Protein AF-A0A7C3Q9Y3-F1 (afdb_monomer)

Solvent-accessible surface area (backbone atoms only — not comparable to full-atom values): 8627 Å² total; per-residue (Å²): 135,86,85,74,84,54,74,66,58,54,52,52,52,51,53,50,50,52,57,51,47,69,57,48,49,61,53,50,52,57,49,49,55,56,48,49,28,48,53,48,35,51,51,53,52,49,46,54,52,32,52,48,50,44,37,72,74,54,34,68,85,53,37,70,71,44,38,51,80,79,54,42,89,65,57,70,38,78,59,96,46,55,56,35,34,63,40,59,102,76,29,15,43,64,76,72,29,44,42,36,28,45,84,61,38,53,45,36,33,38,35,32,46,76,61,87,93,45,36,35,40,34,35,36,60,51,59,60,102,43,78,73,50,50,58,27,47,52,46,24,39,76,68,66,61,38,42,100,85,43,49,32,79,41,83,97

Radius of gyration: 22.51 Å; Cα contacts (8 Å, |Δi|>4): 228; chains: 1; bounding box: 50×42×69 Å

Mean predicted aligned error: 7.62 Å

Secondary structure (DSSP, 8-state):
---PPPHHHHHHHHHHHHHHHHHHHHHHHHHHHHHHHHHHHHHHHHHHHHHHHHHHHHHHHHHTT--HHHH--S-EESS--SSEEE--TT--TTTT-EEEEETTEEEEEEEEEEETTEEEEEEEE---S-HHHHHHHHHHHHTTSS-TTSEEEEE-

pLDDT: mean 84.28, std 8.91, range [56.34, 96.12]

Sequence (156 aa):
MRKAFTMIEIIFVITIIGLLAGVALPKLMANRDNTMASICANEVGQIIHEIANAYTQNGYNDFKNLTIRDISNVKTQVSTIDHGIFETRTTKVNITGVTYYCNGEAIVKLVGQRSGEDYNLTIEDKMPLNPDAFQTKQKLIDQNILVNNGFKNYKL

Nearest PDB structures (foldseek):
  1sek-assembly1_A-2  TM=3.557E-01  e=2.199E+00  Manduca sexta
  4dy0-assembly2_B  TM=3.582E-01  e=4.562E+00  Homo sapiens
  4dte-assembly1_A  TM=2.236E-01  e=1.947E+00  Danio rerio
  4g8o-assembly1_A  TM=2.015E-01  e=4.849E+00  Homo sapiens

Structure (mmCIF, N/CA/C/O backbone):
data_AF-A0A7C3Q9Y3-F1
#
_entry.id   AF-A0A7C3Q9Y3-F1
#
loop_
_atom_site.group_PDB
_atom_site.id
_atom_site.type_symbol
_atom_site.label_atom_id
_atom_site.label_alt_id
_atom_site.label_comp_id
_atom_site.label_asym_id
_atom_site.label_entity_id
_atom_site.label_seq_id
_atom_site.pdbx_PDB_ins_code
_atom_site.Cartn_x
_atom_site.Cartn_y
_atom_site.Cartn_z
_atom_site.occupancy
_atom_site.B_iso_or_equiv
_atom_site.auth_seq_id
_atom_site.auth_comp_id
_atom_site.auth_asym_id
_atom_site.auth_atom_id
_atom_site.pdbx_PDB_model_num
ATOM 1 N N . MET A 1 1 ? 34.345 25.497 -42.187 1.00 63.06 1 MET A N 1
ATOM 2 C CA . MET A 1 1 ? 33.878 24.255 -42.846 1.00 63.06 1 MET A CA 1
ATOM 3 C C . MET A 1 1 ? 32.980 23.515 -41.865 1.00 63.06 1 MET A C 1
ATOM 5 O O . MET A 1 1 ? 33.430 23.263 -40.755 1.00 63.06 1 MET A O 1
ATOM 9 N N . ARG A 1 2 ? 31.715 23.237 -42.204 1.00 62.16 2 ARG A N 1
ATOM 10 C CA . ARG A 1 2 ? 30.828 22.440 -41.337 1.00 62.16 2 ARG A CA 1
ATOM 11 C C . ARG A 1 2 ? 31.091 20.960 -41.630 1.00 62.16 2 ARG A C 1
ATOM 13 O O . ARG A 1 2 ? 30.889 20.540 -42.764 1.00 62.16 2 ARG A O 1
ATOM 20 N N . LYS A 1 3 ? 31.592 20.200 -40.651 1.00 80.94 3 LYS A N 1
ATOM 21 C CA . LYS A 1 3 ? 31.724 18.741 -40.768 1.00 80.94 3 LYS A CA 1
ATOM 22 C C . LYS A 1 3 ? 30.340 18.126 -40.568 1.00 80.94 3 LYS A C 1
ATOM 24 O O . LYS A 1 3 ? 29.769 18.261 -39.491 1.00 80.94 3 LYS A O 1
ATOM 29 N N . ALA A 1 4 ? 29.794 17.518 -41.616 1.00 78.38 4 ALA A N 1
ATOM 30 C CA . ALA A 1 4 ? 28.648 16.629 -41.486 1.00 78.38 4 ALA A CA 1
ATOM 31 C C . ALA A 1 4 ? 29.139 15.270 -40.969 1.00 78.38 4 ALA A C 1
ATOM 33 O O . ALA A 1 4 ? 30.226 14.831 -41.352 1.00 78.38 4 ALA A O 1
ATOM 34 N N . PHE A 1 5 ? 28.352 14.631 -40.103 1.00 80.44 5 PHE A N 1
ATOM 35 C CA . PHE A 1 5 ? 28.585 13.243 -39.710 1.00 80.44 5 PHE 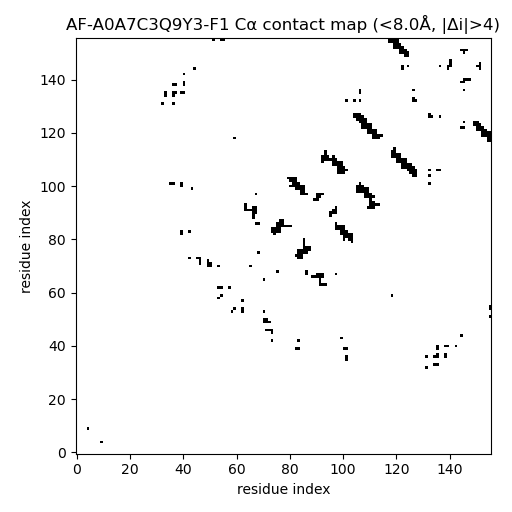A CA 1
ATOM 36 C C . PHE A 1 5 ? 28.513 12.336 -40.941 1.00 80.44 5 PHE A C 1
ATOM 38 O O . PHE A 1 5 ? 27.711 12.556 -41.852 1.00 80.44 5 PHE A O 1
ATOM 45 N N . THR A 1 6 ? 29.371 11.326 -40.975 1.00 91.94 6 THR A N 1
ATOM 46 C CA . THR A 1 6 ? 29.398 10.333 -42.047 1.00 91.94 6 THR A CA 1
ATOM 47 C C . THR A 1 6 ? 28.180 9.416 -41.949 1.00 91.94 6 THR A C 1
ATOM 49 O O . THR A 1 6 ? 27.669 9.139 -40.863 1.00 91.94 6 THR A O 1
ATOM 52 N N . MET A 1 7 ? 27.712 8.891 -43.084 1.00 89.69 7 MET A N 1
ATOM 53 C CA . MET A 1 7 ? 26.597 7.934 -43.083 1.00 89.69 7 MET A CA 1
ATOM 54 C C . MET A 1 7 ? 26.884 6.694 -42.223 1.00 89.69 7 MET A C 1
ATOM 56 O O . MET A 1 7 ? 25.973 6.167 -41.588 1.00 89.69 7 MET A O 1
ATOM 60 N N . ILE A 1 8 ? 28.146 6.255 -42.159 1.00 92.75 8 ILE A N 1
ATOM 61 C CA . ILE A 1 8 ? 28.541 5.093 -41.357 1.00 92.75 8 ILE A CA 1
ATOM 62 C C . ILE A 1 8 ? 28.436 5.362 -39.850 1.00 92.75 8 ILE A C 1
ATOM 64 O O . ILE A 1 8 ? 27.971 4.492 -39.117 1.00 92.75 8 ILE A O 1
ATOM 68 N N . GLU A 1 9 ? 28.772 6.570 -39.389 1.00 91.94 9 GLU A N 1
ATOM 69 C CA . GLU A 1 9 ? 28.612 6.956 -37.980 1.00 91.94 9 GLU A CA 1
ATOM 70 C C . GLU A 1 9 ? 27.137 6.933 -37.564 1.00 91.94 9 GLU A C 1
ATOM 72 O O . GLU A 1 9 ? 26.806 6.456 -36.481 1.00 91.94 9 GLU A O 1
ATOM 77 N N . ILE A 1 10 ? 26.235 7.369 -38.447 1.00 92.62 10 ILE A N 1
ATOM 78 C CA . ILE A 1 10 ? 24.797 7.375 -38.159 1.00 92.62 10 ILE A CA 1
ATOM 79 C C . ILE A 1 10 ? 24.233 5.950 -38.067 1.00 92.62 10 ILE A C 1
ATOM 81 O O . ILE A 1 10 ? 23.498 5.641 -37.129 1.00 92.62 10 ILE A O 1
ATOM 85 N N . ILE A 1 11 ? 24.608 5.055 -38.986 1.00 93.62 11 ILE A N 1
ATOM 86 C CA . ILE A 1 11 ? 24.157 3.653 -38.953 1.00 93.62 11 ILE A CA 1
ATOM 87 C C . ILE A 1 11 ? 24.689 2.943 -37.700 1.00 93.62 11 ILE A C 1
ATOM 89 O O . ILE A 1 11 ? 23.945 2.228 -37.025 1.00 93.62 11 ILE A O 1
ATOM 93 N N . PHE A 1 12 ? 25.955 3.168 -37.345 1.00 94.56 12 PHE A N 1
ATOM 94 C CA . PHE A 1 12 ? 26.554 2.558 -36.161 1.00 94.56 12 PHE A CA 1
ATOM 95 C C . PHE A 1 12 ? 25.840 2.984 -34.870 1.00 94.56 12 PHE A C 1
ATOM 97 O O . PHE A 1 12 ? 25.490 2.141 -34.047 1.00 94.56 12 PHE A O 1
ATOM 104 N N . VAL A 1 13 ? 25.518 4.271 -34.726 1.00 94.94 13 VAL A N 1
ATOM 105 C CA . VAL A 1 13 ? 24.779 4.773 -33.558 1.00 94.94 13 VAL A CA 1
ATOM 106 C C . VAL A 1 13 ? 23.379 4.161 -33.469 1.00 94.94 13 VAL A C 1
ATOM 108 O O . VAL A 1 13 ? 22.981 3.702 -32.398 1.00 94.94 13 VAL A O 1
ATOM 111 N N . ILE A 1 14 ? 22.638 4.095 -34.580 1.00 95.12 14 ILE A N 1
ATOM 112 C CA . ILE A 1 14 ? 21.274 3.542 -34.583 1.00 95.12 14 ILE A CA 1
ATOM 113 C C . ILE A 1 14 ? 21.286 2.045 -34.254 1.00 95.12 14 ILE A C 1
ATOM 115 O O . ILE A 1 14 ? 20.460 1.590 -33.465 1.00 95.12 14 ILE A O 1
ATOM 119 N N . THR A 1 15 ? 22.227 1.277 -34.810 1.00 95.56 15 THR A N 1
ATOM 120 C CA . THR A 1 15 ? 22.334 -0.167 -34.529 1.00 95.56 15 THR A CA 1
ATOM 121 C C . THR A 1 15 ? 22.676 -0.452 -33.067 1.00 95.56 15 THR A C 1
ATOM 123 O O . THR A 1 15 ? 22.057 -1.326 -32.460 1.00 95.56 15 THR A O 1
ATOM 126 N N . ILE A 1 16 ? 23.585 0.323 -32.466 1.00 95.94 16 ILE A N 1
ATOM 127 C CA . ILE A 1 16 ? 23.906 0.204 -31.038 1.00 95.94 16 ILE A CA 1
ATOM 128 C C . ILE A 1 16 ? 22.696 0.560 -30.176 1.00 95.94 16 ILE A C 1
ATOM 130 O O . ILE A 1 16 ? 22.347 -0.209 -29.280 1.00 95.94 16 ILE A O 1
ATOM 134 N N . ILE A 1 17 ? 22.030 1.690 -30.444 1.00 96.06 17 ILE A N 1
ATOM 135 C CA . ILE A 1 17 ? 20.831 2.088 -29.691 1.00 96.06 17 ILE A CA 1
ATOM 136 C C . ILE A 1 17 ? 19.735 1.028 -29.841 1.00 96.06 17 ILE A C 1
ATOM 138 O O . ILE A 1 17 ? 19.105 0.682 -28.849 1.00 96.06 17 ILE A O 1
ATOM 142 N N . GLY A 1 18 ? 19.541 0.465 -31.037 1.00 96.12 18 GLY A N 1
ATOM 143 C CA . GLY A 1 18 ? 18.555 -0.586 -31.286 1.00 96.12 18 GLY A CA 1
ATOM 144 C C . GLY A 1 18 ? 18.815 -1.852 -30.468 1.00 96.12 18 GLY A C 1
ATOM 145 O O . GLY A 1 18 ? 17.905 -2.364 -29.815 1.00 96.12 18 GLY A O 1
ATOM 146 N N . LEU A 1 19 ? 20.065 -2.326 -30.440 1.00 95.62 19 LEU A N 1
ATOM 147 C CA . LEU A 1 19 ? 20.443 -3.517 -29.675 1.00 95.62 19 LEU A CA 1
ATOM 148 C C . LEU A 1 19 ? 20.337 -3.280 -28.163 1.00 95.62 19 LEU A C 1
ATOM 150 O O . LEU A 1 19 ? 19.787 -4.115 -27.443 1.00 95.62 19 LEU A O 1
ATOM 154 N N . LEU A 1 20 ? 20.814 -2.127 -27.680 1.00 96.06 20 LEU A N 1
ATOM 155 C CA . LEU A 1 20 ? 20.720 -1.768 -26.265 1.00 96.06 20 LEU A CA 1
ATOM 156 C C . LEU A 1 20 ? 19.266 -1.578 -25.828 1.00 96.06 20 LEU A C 1
ATOM 158 O O . LEU A 1 20 ? 18.887 -2.084 -24.775 1.00 96.06 20 LEU A O 1
ATOM 162 N N . ALA A 1 21 ? 18.438 -0.906 -26.631 1.00 94.38 21 ALA A N 1
ATOM 163 C CA . ALA A 1 21 ? 17.025 -0.693 -26.330 1.00 94.38 21 ALA A CA 1
ATOM 164 C C . ALA A 1 21 ? 16.255 -2.017 -26.238 1.00 94.38 21 ALA A C 1
ATOM 166 O O . ALA A 1 21 ? 15.440 -2.173 -25.329 1.00 94.38 21 ALA A O 1
ATOM 167 N N . GLY A 1 22 ? 16.560 -2.989 -27.108 1.00 94.75 22 GLY A N 1
ATOM 168 C CA . GLY A 1 22 ? 15.922 -4.308 -27.091 1.00 94.75 22 GLY A CA 1
ATOM 169 C C . GLY A 1 22 ? 16.099 -5.066 -25.771 1.00 94.75 22 GLY A C 1
ATOM 170 O O . GLY A 1 22 ? 15.180 -5.752 -25.332 1.00 94.75 22 GLY A O 1
ATOM 171 N N . VAL A 1 23 ? 17.243 -4.906 -25.098 1.00 93.19 23 VAL A N 1
ATOM 172 C CA . VAL A 1 23 ? 17.514 -5.553 -23.799 1.00 93.19 23 VAL A CA 1
ATOM 173 C C . VAL A 1 23 ? 17.149 -4.649 -22.619 1.00 93.19 23 VAL A C 1
ATOM 175 O O . VAL A 1 23 ? 16.650 -5.119 -21.595 1.00 93.19 23 VAL A O 1
ATOM 178 N N . ALA A 1 24 ? 17.396 -3.345 -22.739 1.00 93.38 24 ALA A N 1
ATOM 179 C CA . ALA A 1 24 ? 17.209 -2.398 -21.649 1.00 93.38 24 ALA A CA 1
ATOM 180 C C . ALA A 1 24 ? 15.731 -2.099 -21.373 1.00 93.38 24 ALA A C 1
ATOM 182 O O . ALA A 1 24 ? 15.355 -1.992 -20.207 1.00 93.38 24 ALA A O 1
ATOM 183 N N . LEU A 1 25 ? 14.885 -1.990 -22.406 1.00 91.31 25 LEU A N 1
ATOM 184 C CA . LEU A 1 25 ? 13.476 -1.621 -22.231 1.00 91.31 25 LEU A CA 1
ATOM 185 C C . LEU A 1 25 ? 12.680 -2.665 -21.430 1.00 91.31 25 LEU A C 1
ATOM 187 O O . LEU A 1 25 ? 12.078 -2.270 -20.428 1.00 91.31 25 LEU A O 1
ATOM 191 N N . PRO A 1 26 ? 12.707 -3.974 -21.762 1.00 90.75 26 PRO A N 1
ATOM 192 C CA . PRO A 1 26 ? 11.949 -4.967 -20.999 1.00 90.75 26 PRO A CA 1
ATOM 193 C C . PRO A 1 26 ? 12.423 -5.060 -19.546 1.00 90.75 26 PRO A C 1
ATOM 195 O O . PRO A 1 26 ? 11.617 -5.147 -18.621 1.00 90.75 26 PRO A O 1
ATOM 198 N N . LYS A 1 27 ? 13.743 -4.976 -19.328 1.00 90.06 27 LYS A N 1
ATOM 199 C CA . LYS A 1 27 ? 14.333 -5.014 -17.986 1.00 90.06 27 LYS A CA 1
ATOM 200 C C . LYS A 1 27 ? 13.938 -3.793 -17.155 1.00 90.06 27 LYS A C 1
ATOM 202 O O . LYS A 1 27 ? 13.696 -3.928 -15.958 1.00 90.06 27 LYS A O 1
ATOM 207 N N . LEU A 1 28 ? 13.864 -2.614 -17.775 1.00 88.94 28 LEU A N 1
ATOM 208 C CA . LEU A 1 28 ? 13.435 -1.395 -17.099 1.00 88.94 28 LEU A CA 1
ATOM 209 C C . LEU A 1 28 ? 11.958 -1.472 -16.702 1.00 88.94 28 LEU A C 1
ATOM 211 O O . LEU A 1 28 ? 11.637 -1.089 -15.583 1.00 88.94 28 LEU A O 1
ATOM 215 N N . MET A 1 29 ? 11.088 -2.001 -17.569 1.00 87.50 29 MET A N 1
ATOM 216 C CA . MET A 1 29 ? 9.669 -2.207 -17.250 1.00 87.50 29 MET A CA 1
ATOM 217 C C . MET A 1 29 ? 9.506 -3.143 -16.047 1.00 87.50 29 MET A C 1
ATOM 219 O O . MET A 1 29 ? 9.008 -2.713 -15.012 1.00 87.50 29 MET A O 1
ATOM 223 N N . ALA A 1 30 ? 10.083 -4.348 -16.111 1.00 86.06 30 ALA A N 1
ATOM 224 C CA . ALA A 1 30 ? 9.998 -5.313 -15.015 1.00 86.06 30 ALA A CA 1
ATOM 225 C C . ALA A 1 30 ? 10.572 -4.773 -13.691 1.00 86.06 30 ALA A C 1
ATOM 227 O O . ALA A 1 30 ? 10.068 -5.081 -12.612 1.00 86.06 30 ALA A O 1
ATOM 228 N N . ASN A 1 31 ? 11.634 -3.960 -13.740 1.00 87.00 31 ASN A N 1
ATOM 229 C CA . ASN A 1 31 ? 12.198 -3.361 -12.533 1.00 87.00 31 ASN A CA 1
ATOM 230 C C . ASN A 1 31 ? 11.293 -2.272 -11.936 1.00 87.00 31 ASN A C 1
ATOM 232 O O . ASN A 1 31 ? 11.234 -2.136 -10.713 1.00 87.00 31 ASN A O 1
ATOM 236 N N . ARG A 1 32 ? 10.586 -1.499 -12.771 1.00 86.56 32 ARG A N 1
ATOM 237 C CA . ARG A 1 32 ? 9.627 -0.493 -12.293 1.00 86.56 32 ARG A CA 1
ATOM 238 C C . ARG A 1 32 ? 8.462 -1.157 -11.569 1.00 86.56 32 ARG A C 1
ATOM 240 O O . ARG A 1 32 ? 8.180 -0.750 -10.446 1.00 86.56 32 ARG A O 1
ATOM 247 N N . ASP A 1 33 ? 7.892 -2.215 -12.136 1.00 85.88 33 ASP A N 1
ATOM 248 C CA . ASP A 1 33 ? 6.755 -2.927 -11.534 1.00 85.88 33 ASP A CA 1
ATOM 249 C C . ASP A 1 33 ? 7.147 -3.574 -10.197 1.00 85.88 33 ASP A C 1
ATOM 251 O O . ASP A 1 33 ? 6.481 -3.393 -9.176 1.00 85.88 33 ASP A O 1
ATOM 255 N N . ASN A 1 34 ? 8.319 -4.214 -10.149 1.00 83.88 34 ASN A N 1
ATOM 256 C CA . ASN A 1 34 ? 8.870 -4.761 -8.909 1.00 83.88 34 ASN A CA 1
ATOM 257 C C . ASN A 1 34 ? 9.130 -3.683 -7.847 1.00 83.88 34 ASN A C 1
ATOM 259 O O . ASN A 1 34 ? 8.900 -3.910 -6.655 1.00 83.88 34 ASN A O 1
ATOM 263 N N . THR A 1 35 ? 9.645 -2.519 -8.248 1.00 87.19 35 THR A N 1
ATOM 264 C CA . THR A 1 35 ? 9.892 -1.403 -7.322 1.00 87.19 35 THR A CA 1
ATOM 265 C C . THR A 1 35 ? 8.572 -0.894 -6.757 1.00 87.19 35 THR A C 1
ATOM 267 O O . THR A 1 35 ? 8.454 -0.733 -5.543 1.00 87.19 35 THR A O 1
ATOM 270 N N . MET A 1 36 ? 7.568 -0.738 -7.619 1.00 87.62 36 MET A N 1
ATOM 271 C CA . MET A 1 36 ? 6.230 -0.300 -7.246 1.00 87.62 36 MET A CA 1
ATOM 272 C C . MET A 1 36 ? 5.584 -1.244 -6.230 1.00 87.62 36 MET A C 1
ATOM 274 O O . MET A 1 36 ? 5.187 -0.811 -5.151 1.00 87.62 36 MET A O 1
ATOM 278 N N . ALA A 1 37 ? 5.605 -2.551 -6.502 1.00 86.31 37 ALA A N 1
ATOM 279 C CA . ALA A 1 37 ? 5.135 -3.566 -5.563 1.00 86.31 37 ALA A CA 1
ATOM 280 C C . ALA A 1 37 ? 5.850 -3.481 -4.199 1.00 86.31 37 ALA A C 1
ATOM 282 O O . ALA A 1 37 ? 5.247 -3.726 -3.156 1.00 86.31 37 ALA A O 1
ATOM 283 N N . SER A 1 38 ? 7.139 -3.111 -4.183 1.00 88.69 38 SER A N 1
ATOM 284 C CA . SER A 1 38 ? 7.901 -2.922 -2.939 1.00 88.69 38 SER A CA 1
ATOM 285 C C . SER A 1 38 ? 7.459 -1.703 -2.151 1.00 88.69 38 SER A C 1
ATOM 287 O O . SER A 1 38 ? 7.367 -1.777 -0.929 1.00 88.69 38 SER A O 1
ATOM 289 N N . ILE A 1 39 ? 7.239 -0.586 -2.843 1.00 89.94 39 ILE A N 1
ATOM 290 C CA . ILE A 1 39 ? 6.774 0.660 -2.233 1.00 89.94 39 ILE A CA 1
ATOM 291 C C . ILE A 1 39 ? 5.413 0.406 -1.594 1.00 89.94 39 ILE A C 1
ATOM 293 O O . ILE A 1 39 ? 5.254 0.640 -0.401 1.00 89.94 39 ILE A O 1
ATOM 297 N N . CYS A 1 40 ? 4.487 -0.186 -2.349 1.00 90.00 40 CYS A N 1
ATOM 298 C CA . CYS A 1 40 ? 3.152 -0.497 -1.861 1.00 90.00 40 CYS A CA 1
ATOM 299 C C . CYS A 1 40 ? 3.167 -1.431 -0.644 1.00 90.00 40 CYS A C 1
ATOM 301 O O . CYS A 1 40 ? 2.484 -1.169 0.342 1.00 90.00 40 CYS A O 1
ATOM 303 N N . ALA A 1 41 ? 3.979 -2.493 -0.668 1.00 88.75 41 ALA A N 1
ATOM 304 C CA . ALA A 1 41 ? 4.098 -3.399 0.473 1.00 88.75 41 ALA A CA 1
ATOM 305 C C . ALA A 1 41 ? 4.648 -2.692 1.730 1.00 88.75 41 ALA A C 1
ATOM 307 O O . ALA A 1 41 ? 4.090 -2.838 2.819 1.00 88.75 41 ALA A O 1
ATOM 308 N N . ASN A 1 42 ? 5.677 -1.853 1.563 1.00 91.44 42 ASN A N 1
ATOM 309 C CA . ASN A 1 42 ? 6.244 -1.062 2.657 1.00 91.44 42 ASN A CA 1
ATOM 310 C C . ASN A 1 42 ? 5.237 -0.059 3.237 1.00 91.44 42 ASN A C 1
ATOM 312 O O . ASN A 1 42 ? 5.137 0.055 4.457 1.00 91.44 42 ASN A O 1
ATOM 316 N N . GLU 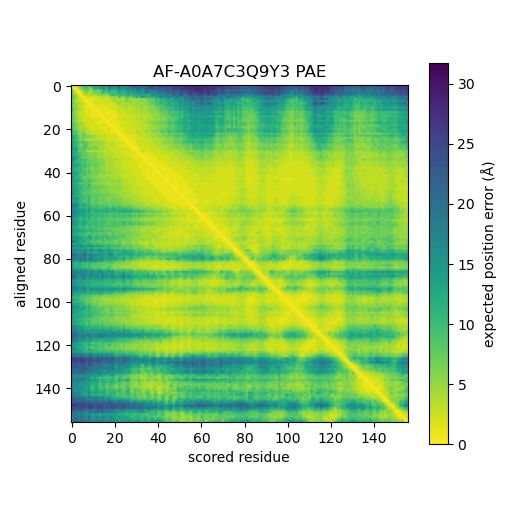A 1 43 ? 4.478 0.642 2.392 1.00 92.38 43 GLU A N 1
ATOM 317 C CA . GLU A 1 43 ? 3.451 1.589 2.840 1.00 92.38 43 GLU A CA 1
ATOM 318 C C . GLU A 1 43 ? 2.328 0.887 3.612 1.00 92.38 43 GLU A C 1
ATOM 320 O O . GLU A 1 43 ? 1.906 1.376 4.658 1.00 92.38 43 GLU A O 1
ATOM 325 N N . VAL A 1 44 ? 1.883 -0.293 3.167 1.00 90.50 44 VAL A N 1
ATOM 326 C CA . VAL A 1 44 ? 0.909 -1.100 3.922 1.00 90.50 44 VAL A CA 1
ATOM 327 C C . VAL A 1 44 ? 1.462 -1.477 5.299 1.00 90.50 44 VAL A C 1
ATOM 329 O O . VAL A 1 44 ? 0.759 -1.335 6.300 1.00 90.50 44 VAL A O 1
ATOM 332 N N . GLY A 1 45 ? 2.721 -1.919 5.372 1.00 90.06 45 GLY A N 1
ATOM 333 C CA . GLY A 1 45 ? 3.387 -2.201 6.645 1.00 90.06 45 GLY A CA 1
ATOM 334 C C . GLY A 1 45 ? 3.440 -0.972 7.555 1.00 90.06 45 GLY A C 1
ATOM 335 O O . GLY A 1 45 ? 3.096 -1.054 8.735 1.00 90.06 45 GLY A O 1
ATOM 336 N N . GLN A 1 46 ? 3.793 0.187 6.996 1.00 93.25 46 GLN A N 1
ATOM 337 C CA . GLN A 1 46 ? 3.812 1.458 7.713 1.00 93.25 46 GLN A CA 1
ATOM 338 C C . GLN A 1 46 ? 2.429 1.816 8.277 1.00 93.25 46 GLN A C 1
ATOM 340 O O . GLN A 1 46 ? 2.331 2.135 9.460 1.00 93.25 46 GLN A O 1
ATOM 345 N N . ILE A 1 47 ? 1.360 1.680 7.488 1.00 92.25 47 ILE A N 1
ATOM 346 C CA . ILE A 1 47 ? -0.014 1.956 7.935 1.00 92.25 47 ILE A CA 1
ATOM 347 C C . ILE A 1 47 ? -0.403 1.055 9.112 1.00 92.25 47 ILE A C 1
ATOM 349 O O . ILE A 1 47 ? -1.021 1.522 10.067 1.00 92.25 47 ILE A O 1
ATOM 353 N N . ILE A 1 48 ? -0.034 -0.230 9.085 1.00 90.56 48 ILE A N 1
ATOM 354 C CA . ILE A 1 48 ? -0.307 -1.155 10.198 1.00 90.56 48 ILE A CA 1
ATOM 355 C C . ILE A 1 48 ? 0.375 -0.665 11.480 1.00 90.56 48 ILE A C 1
ATOM 357 O O . ILE A 1 48 ? -0.260 -0.623 12.536 1.00 90.56 48 ILE A O 1
ATOM 361 N N . HIS A 1 49 ? 1.644 -0.258 11.392 1.00 91.81 49 HIS A N 1
ATOM 362 C CA . HIS A 1 49 ? 2.379 0.292 12.531 1.00 91.81 49 HIS A CA 1
ATOM 363 C C . HIS A 1 49 ? 1.776 1.606 13.035 1.00 91.81 49 HIS A C 1
ATOM 365 O O . HIS A 1 49 ? 1.647 1.797 14.242 1.00 91.81 49 HIS A O 1
ATOM 371 N N . GLU A 1 50 ? 1.364 2.495 12.136 1.00 92.62 50 GLU A N 1
ATOM 372 C CA . GLU A 1 50 ? 0.731 3.770 12.481 1.00 92.62 50 GLU A CA 1
ATOM 373 C C . GLU A 1 50 ? -0.624 3.566 13.169 1.00 92.62 50 GLU A C 1
ATOM 375 O O . GLU A 1 50 ? -0.894 4.191 14.194 1.00 92.62 50 GLU A O 1
ATOM 380 N N . ILE A 1 51 ? -1.438 2.620 12.690 1.00 91.69 51 ILE A N 1
ATOM 381 C CA . ILE A 1 51 ? -2.700 2.228 13.332 1.00 91.69 51 ILE A CA 1
ATOM 382 C C . ILE A 1 51 ? -2.448 1.660 14.735 1.00 91.69 51 ILE A C 1
ATOM 384 O O . ILE A 1 51 ? -3.129 2.050 15.685 1.00 91.69 51 ILE A O 1
ATOM 388 N N . ALA A 1 52 ? -1.470 0.762 14.880 1.00 91.19 52 ALA A N 1
ATOM 389 C CA . ALA A 1 52 ? -1.111 0.169 16.167 1.00 91.19 52 ALA A CA 1
ATOM 390 C C . ALA A 1 52 ? -0.625 1.226 17.174 1.00 91.19 52 ALA A C 1
ATOM 392 O O . ALA A 1 52 ? -1.049 1.243 18.333 1.00 91.19 52 ALA A O 1
ATOM 393 N N . ASN A 1 53 ? 0.221 2.150 16.718 1.00 92.31 53 ASN A N 1
ATOM 394 C CA . ASN A 1 53 ? 0.725 3.257 17.525 1.00 92.31 53 ASN A CA 1
ATOM 395 C C . ASN A 1 53 ? -0.403 4.216 17.924 1.00 92.31 53 ASN A C 1
ATOM 397 O O . ASN A 1 53 ? -0.505 4.605 19.084 1.00 92.31 53 ASN A O 1
ATOM 401 N N . ALA A 1 54 ? -1.297 4.562 16.997 1.00 92.06 54 ALA A N 1
ATOM 402 C CA . ALA A 1 54 ? -2.442 5.416 17.296 1.00 92.06 54 ALA A CA 1
ATOM 403 C C . ALA A 1 54 ? -3.404 4.764 18.303 1.00 92.06 54 ALA A C 1
ATOM 405 O O . ALA A 1 54 ? -3.971 5.465 19.144 1.00 92.06 54 ALA A O 1
ATOM 406 N N . TYR A 1 55 ? -3.581 3.439 18.242 1.00 90.25 55 TYR A N 1
ATOM 407 C CA . TYR A 1 55 ? -4.399 2.691 19.198 1.00 90.25 55 TYR A CA 1
ATOM 408 C C . TYR A 1 55 ? -3.778 2.680 20.599 1.00 90.25 55 TYR A C 1
ATOM 410 O O . TYR A 1 55 ? -4.464 2.967 21.578 1.00 90.25 55 TYR A O 1
ATOM 418 N N . THR A 1 56 ? -2.476 2.409 20.695 1.00 91.00 56 THR A N 1
ATOM 419 C CA . THR A 1 56 ? -1.751 2.369 21.976 1.00 91.00 56 THR A CA 1
ATOM 420 C C . THR A 1 56 ? -1.609 3.745 22.628 1.00 91.00 56 THR A C 1
ATOM 422 O O . THR A 1 56 ? -1.671 3.837 23.850 1.00 91.00 56 THR A O 1
ATOM 425 N N . GLN A 1 57 ? -1.473 4.820 21.844 1.00 91.56 57 GLN A N 1
ATOM 426 C CA . GLN A 1 57 ? -1.353 6.187 22.370 1.00 91.56 57 GLN A CA 1
ATOM 427 C C . GLN A 1 57 ? -2.679 6.766 22.874 1.00 91.56 57 GLN A C 1
ATOM 429 O O . GLN A 1 57 ? -2.700 7.430 23.906 1.00 91.56 57 GLN A O 1
ATOM 434 N N . ASN A 1 58 ? -3.780 6.529 22.155 1.00 89.44 58 ASN A N 1
ATOM 435 C CA . ASN A 1 58 ? -5.065 7.180 22.441 1.00 89.44 58 ASN A CA 1
ATOM 436 C C . ASN A 1 58 ? -6.062 6.265 23.175 1.00 89.44 58 ASN A C 1
ATOM 438 O O . ASN A 1 58 ? -7.065 6.728 23.714 1.00 89.44 58 ASN A O 1
ATOM 442 N N . GLY A 1 59 ? -5.827 4.951 23.182 1.00 87.94 59 GLY A N 1
ATOM 443 C CA . GLY A 1 59 ? -6.802 3.966 23.639 1.00 87.94 59 GLY A CA 1
ATOM 444 C C . GLY A 1 59 ? -8.051 3.902 22.747 1.00 87.94 59 GLY A C 1
ATOM 445 O O . GLY A 1 59 ? -8.297 4.740 21.878 1.00 87.94 59 GLY A O 1
ATOM 446 N N . TYR A 1 60 ? -8.892 2.885 22.957 1.00 87.81 60 TYR A N 1
ATOM 447 C CA . TYR A 1 60 ? -10.009 2.602 22.045 1.00 87.81 60 TYR A CA 1
ATOM 448 C C . TYR A 1 60 ? -11.026 3.747 21.895 1.00 87.81 60 TYR A C 1
ATOM 450 O O . TYR A 1 60 ? -11.571 3.957 20.809 1.00 87.81 60 TYR A O 1
ATOM 458 N N . ASN A 1 61 ? -11.348 4.446 22.988 1.00 88.62 61 ASN A N 1
ATOM 459 C CA . ASN A 1 61 ? -12.455 5.407 23.003 1.00 88.62 61 ASN A CA 1
ATOM 460 C C . ASN A 1 61 ? -12.197 6.628 22.122 1.00 88.62 61 ASN A C 1
ATOM 462 O O . ASN A 1 61 ? -13.140 7.113 21.492 1.00 88.62 61 ASN A O 1
ATOM 466 N N . ASP A 1 62 ? -10.941 7.051 22.035 1.00 89.56 62 ASP A N 1
ATOM 467 C CA . ASP A 1 62 ? -10.521 8.145 21.171 1.00 89.56 62 ASP A CA 1
ATOM 468 C C . ASP A 1 62 ? -10.156 7.608 19.787 1.00 89.56 62 ASP A C 1
ATOM 470 O O . ASP A 1 62 ? -10.640 8.122 18.775 1.00 89.56 62 ASP A O 1
ATOM 474 N N . PHE A 1 63 ? -9.441 6.477 19.729 1.00 89.50 63 PHE A N 1
ATOM 475 C CA . PHE A 1 63 ? -9.051 5.830 18.478 1.00 89.50 63 PHE A CA 1
ATOM 476 C C . PHE A 1 63 ? -10.240 5.537 17.548 1.00 89.50 63 PHE A C 1
ATOM 478 O O . PHE A 1 63 ? -10.164 5.796 16.349 1.00 89.50 63 PHE A O 1
ATOM 485 N N . LYS A 1 64 ? -11.381 5.060 18.074 1.00 87.88 64 LYS A N 1
ATOM 486 C CA . LYS A 1 64 ? -12.573 4.747 17.255 1.00 87.88 64 LYS A CA 1
ATOM 487 C C . LYS A 1 64 ? -13.124 5.957 16.486 1.00 87.88 64 LYS A C 1
ATOM 489 O O . LYS A 1 64 ? -13.935 5.787 15.572 1.00 87.88 64 LYS A O 1
ATOM 494 N N . ASN A 1 65 ? -12.759 7.171 16.897 1.00 88.25 65 ASN A N 1
ATOM 495 C CA . ASN A 1 65 ? -13.221 8.411 16.293 1.00 88.25 65 ASN A CA 1
ATOM 496 C C . ASN A 1 65 ? -12.220 9.026 15.315 1.00 88.25 65 ASN A C 1
ATOM 498 O O . ASN A 1 65 ? -12.656 9.828 14.489 1.00 88.25 65 ASN A O 1
ATOM 502 N N . LEU A 1 66 ? -10.952 8.615 15.360 1.00 89.56 66 LEU A N 1
ATOM 503 C CA . LEU A 1 66 ? -9.912 9.085 14.450 1.00 89.56 66 LEU A CA 1
ATOM 504 C C . LEU A 1 66 ? -10.154 8.578 13.028 1.00 89.56 66 LEU A C 1
ATOM 506 O O . LEU A 1 66 ? -10.577 7.436 12.812 1.00 89.56 66 LEU A O 1
ATOM 510 N N . THR A 1 67 ? -9.893 9.443 12.052 1.00 90.19 67 THR A N 1
ATOM 511 C CA . THR A 1 67 ? -9.895 9.060 10.639 1.00 90.19 67 THR A CA 1
ATOM 512 C C . THR A 1 67 ? -8.514 8.577 10.220 1.00 90.19 67 THR A C 1
ATOM 514 O O . THR A 1 67 ? -7.518 8.865 10.882 1.00 90.19 67 THR A O 1
ATOM 517 N N . ILE A 1 68 ? -8.436 7.841 9.109 1.00 90.25 68 ILE A N 1
ATOM 518 C CA . ILE A 1 68 ? -7.142 7.371 8.599 1.00 90.25 68 ILE A CA 1
ATOM 519 C C . ILE A 1 68 ? -6.190 8.537 8.276 1.00 90.25 68 ILE A C 1
ATOM 521 O O . ILE A 1 68 ? -4.996 8.429 8.525 1.00 90.25 68 ILE A O 1
ATOM 525 N N . ARG A 1 69 ? -6.717 9.692 7.856 1.00 88.81 69 ARG A N 1
ATOM 526 C CA . ARG A 1 69 ? -5.957 10.938 7.669 1.00 88.81 69 ARG A CA 1
ATOM 527 C C . ARG A 1 69 ? -5.297 11.481 8.936 1.00 88.81 69 ARG A C 1
ATOM 529 O O . ARG A 1 69 ? -4.293 12.176 8.843 1.00 88.81 69 ARG A O 1
ATOM 536 N N . ASP A 1 70 ? -5.888 11.219 10.099 1.00 89.00 70 ASP A N 1
ATOM 537 C CA . ASP A 1 70 ? -5.377 11.727 11.377 1.00 89.00 70 ASP A CA 1
ATOM 538 C C . ASP A 1 70 ? -4.261 10.833 11.941 1.00 89.00 70 ASP A C 1
ATOM 540 O O . ASP A 1 70 ? -3.545 11.248 12.848 1.00 89.00 70 ASP A O 1
ATOM 544 N N . ILE A 1 71 ? -4.120 9.607 11.419 1.00 89.94 71 ILE A N 1
ATOM 545 C CA . ILE A 1 71 ? -3.172 8.601 11.923 1.00 89.94 71 ILE A CA 1
ATOM 546 C C . ILE A 1 71 ? -2.081 8.234 10.909 1.00 89.94 71 ILE A C 1
ATOM 548 O O . ILE A 1 71 ? -0.995 7.844 11.326 1.00 89.94 71 ILE A O 1
ATOM 552 N N . SER A 1 72 ? -2.364 8.328 9.605 1.00 90.00 72 SER A N 1
ATOM 553 C CA . SER A 1 72 ? -1.494 7.825 8.539 1.00 90.00 72 SER A CA 1
ATOM 554 C C . SER A 1 72 ? -0.605 8.914 7.948 1.00 90.00 72 SER A C 1
ATOM 556 O O . SER A 1 72 ? -1.098 9.979 7.577 1.00 90.00 72 SER A O 1
ATOM 558 N N . ASN A 1 73 ? 0.679 8.609 7.745 1.00 89.06 73 ASN A N 1
ATOM 559 C CA . ASN A 1 73 ? 1.586 9.458 6.956 1.00 89.06 73 ASN A CA 1
ATOM 560 C C . ASN A 1 73 ? 1.654 9.049 5.477 1.00 89.06 73 ASN A C 1
ATOM 562 O O . ASN A 1 73 ? 2.241 9.759 4.659 1.00 89.06 73 ASN A O 1
ATOM 566 N N . VAL A 1 74 ? 1.063 7.908 5.119 1.00 90.00 74 VAL A N 1
ATOM 567 C CA . VAL A 1 74 ? 0.924 7.478 3.725 1.00 90.00 74 VAL A CA 1
ATOM 568 C C . VAL A 1 74 ? -0.090 8.359 2.996 1.00 90.00 74 VAL A C 1
ATOM 570 O O . VAL A 1 74 ? -1.056 8.836 3.589 1.00 90.00 74 VAL A O 1
ATOM 573 N N . LYS A 1 75 ? 0.124 8.569 1.691 1.00 86.88 75 LYS A N 1
ATOM 574 C CA . LYS A 1 75 ? -0.715 9.405 0.825 1.00 86.88 75 LYS A CA 1
ATOM 575 C C . LYS A 1 75 ? -2.195 9.026 0.935 1.00 86.88 75 LYS A C 1
ATOM 577 O O . LYS A 1 75 ? -2.582 7.916 0.569 1.00 86.88 75 LYS A O 1
ATOM 582 N N . THR A 1 76 ? -3.024 9.981 1.352 1.00 87.62 76 THR A N 1
ATOM 583 C CA . THR A 1 76 ? -4.482 9.833 1.416 1.00 87.62 76 THR A CA 1
ATOM 584 C C . THR A 1 76 ? -5.173 10.811 0.462 1.00 87.62 76 THR A C 1
ATOM 586 O O . THR A 1 76 ? -4.810 11.989 0.390 1.00 87.62 76 THR A O 1
ATO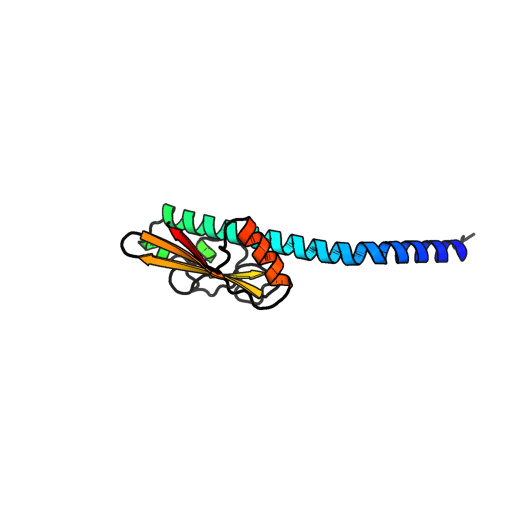M 589 N N . GLN A 1 77 ? -6.128 10.337 -0.348 1.00 83.81 77 GLN A N 1
ATOM 590 C CA . GLN A 1 77 ? -6.869 11.184 -1.298 1.00 83.81 77 GLN A CA 1
ATOM 591 C C . GLN A 1 77 ? -8.320 10.718 -1.488 1.00 83.81 77 GLN A C 1
ATOM 593 O O . GLN A 1 77 ? -8.645 9.549 -1.306 1.00 83.81 77 GLN A O 1
ATOM 598 N N . VAL A 1 78 ? -9.181 11.655 -1.905 1.00 79.69 78 VAL A N 1
ATOM 599 C CA . VAL A 1 78 ? -10.627 11.445 -2.147 1.00 79.69 78 VAL A CA 1
ATOM 600 C C . VAL A 1 78 ? -10.938 11.140 -3.628 1.00 79.69 78 VAL A C 1
ATOM 602 O O . VAL A 1 78 ? -12.091 10.963 -4.009 1.00 79.69 78 VAL A O 1
ATOM 605 N N . SER A 1 79 ? -9.923 11.091 -4.498 1.00 79.44 79 SER A N 1
ATOM 606 C CA . SER A 1 79 ? -10.054 10.855 -5.947 1.00 79.44 79 SER A CA 1
ATOM 607 C C . SER A 1 79 ? -9.113 9.743 -6.425 1.00 79.44 79 SER A C 1
ATOM 609 O O . SER A 1 79 ? -8.420 9.139 -5.612 1.00 79.44 79 SER A O 1
ATOM 611 N N . THR A 1 80 ? -9.085 9.462 -7.733 1.00 71.75 80 THR A N 1
ATOM 612 C CA . THR A 1 80 ? -8.223 8.433 -8.343 1.00 71.75 80 THR A CA 1
ATOM 613 C C . THR A 1 80 ? -6.777 8.550 -7.870 1.00 71.75 80 THR A C 1
ATOM 615 O O . THR A 1 80 ? -6.147 9.596 -8.046 1.00 71.75 80 THR A O 1
ATOM 6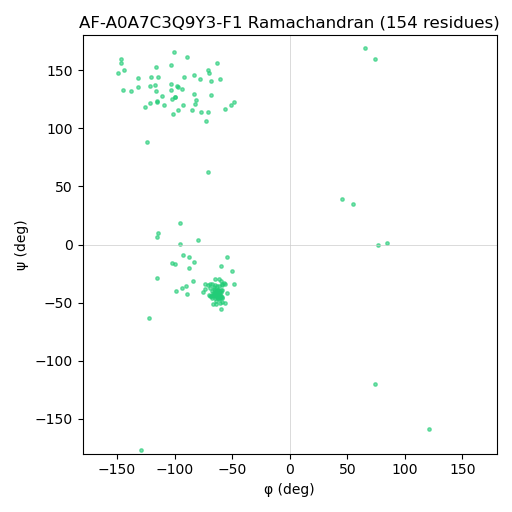18 N N . ILE A 1 81 ? -6.263 7.465 -7.297 1.00 77.38 81 ILE A N 1
ATOM 619 C CA . ILE A 1 81 ? -4.883 7.344 -6.844 1.00 77.38 81 ILE A CA 1
ATOM 620 C C . ILE A 1 81 ? -4.176 6.250 -7.624 1.00 77.38 81 ILE A C 1
ATOM 622 O O . ILE A 1 81 ? -4.727 5.179 -7.845 1.00 77.38 81 ILE A O 1
ATOM 626 N N . ASP A 1 82 ? -2.940 6.543 -8.008 1.00 84.56 82 ASP A N 1
ATOM 627 C CA . ASP A 1 82 ? -2.004 5.537 -8.492 1.00 84.56 82 ASP A CA 1
ATOM 628 C C . ASP A 1 82 ? -1.638 4.574 -7.350 1.00 84.56 82 ASP A C 1
ATOM 630 O O . ASP A 1 82 ? -1.848 3.376 -7.453 1.00 84.56 82 ASP A O 1
ATOM 634 N N . HIS A 1 83 ? -1.229 5.097 -6.193 1.00 89.06 83 HIS A N 1
ATOM 635 C CA . HIS A 1 83 ? -1.061 4.325 -4.962 1.00 89.06 83 HIS A CA 1
ATOM 636 C C . HIS A 1 83 ? -1.389 5.160 -3.721 1.00 89.06 83 HIS A C 1
ATOM 638 O O . HIS A 1 83 ? -1.413 6.400 -3.777 1.00 89.06 83 HIS A O 1
ATOM 644 N N . GLY A 1 84 ? -1.674 4.471 -2.617 1.00 89.56 84 GLY A N 1
ATOM 645 C CA . GLY A 1 84 ? -2.010 5.069 -1.328 1.00 89.56 84 GLY A CA 1
ATOM 646 C C . GLY A 1 84 ? -3.385 4.649 -0.815 1.00 89.56 84 GLY A C 1
ATOM 647 O O . GLY A 1 84 ? -3.955 3.637 -1.220 1.00 89.56 84 GLY A O 1
ATOM 648 N N . ILE A 1 85 ? -3.946 5.449 0.083 1.00 90.44 85 ILE A N 1
ATOM 649 C CA . ILE A 1 85 ? -5.255 5.198 0.683 1.00 90.44 85 ILE A CA 1
ATOM 650 C C . ILE A 1 85 ? -6.310 6.045 -0.019 1.00 90.44 85 ILE A C 1
ATOM 652 O O . ILE A 1 85 ? -6.202 7.274 -0.089 1.00 90.44 85 ILE A O 1
ATOM 656 N N . PHE A 1 86 ? -7.371 5.387 -0.483 1.00 84.31 86 PHE A N 1
ATOM 657 C CA . PHE A 1 86 ? -8.585 6.097 -0.863 1.00 84.31 86 PHE A CA 1
ATOM 658 C C . PHE A 1 86 ? -9.406 6.365 0.395 1.00 84.31 86 PHE A C 1
ATOM 660 O O . PHE A 1 86 ? -9.799 5.430 1.099 1.00 84.31 86 PHE A O 1
ATOM 667 N N . GLU A 1 87 ? -9.680 7.634 0.676 1.00 81.75 87 GLU A N 1
ATOM 668 C CA . GLU A 1 87 ? -10.443 8.032 1.852 1.00 81.75 87 GLU A CA 1
ATOM 669 C C . GLU A 1 87 ? -11.556 9.022 1.516 1.00 81.75 87 GLU A C 1
ATOM 671 O O . GLU A 1 87 ? -11.424 9.931 0.705 1.00 81.75 87 GLU A O 1
ATOM 676 N N . THR A 1 88 ? -12.671 8.877 2.212 1.00 75.06 88 THR A N 1
ATOM 677 C CA . THR A 1 88 ? -13.655 9.937 2.438 1.00 75.06 88 THR A CA 1
ATOM 678 C C . THR A 1 88 ? 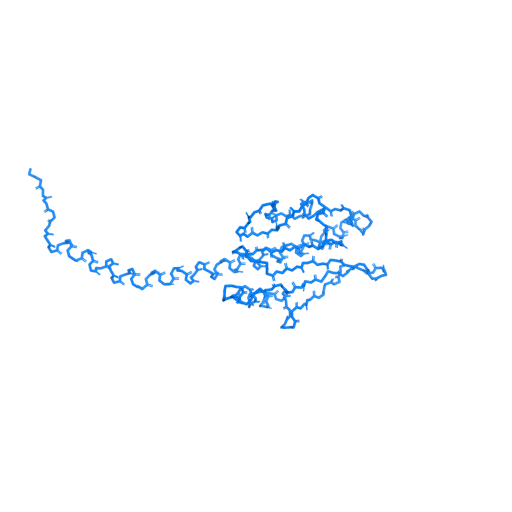-13.459 10.530 3.836 1.00 75.06 88 THR A C 1
ATOM 680 O O . THR A 1 88 ? -12.838 9.905 4.699 1.00 75.06 88 THR A O 1
ATOM 683 N N . ARG A 1 89 ? -14.063 11.696 4.119 1.00 76.06 89 ARG A N 1
ATOM 684 C CA . ARG A 1 89 ? -14.012 12.368 5.442 1.00 76.06 89 ARG A CA 1
ATOM 685 C C . ARG A 1 89 ? -14.463 11.505 6.634 1.00 76.06 89 ARG A C 1
ATOM 687 O O . ARG A 1 89 ? -14.301 11.922 7.774 1.00 76.06 89 ARG A O 1
ATOM 694 N N . THR A 1 90 ? -15.053 10.339 6.390 1.00 80.38 90 THR A N 1
ATOM 695 C CA . THR A 1 90 ? -15.558 9.411 7.408 1.00 80.38 90 THR A CA 1
ATOM 696 C C . THR A 1 90 ? -14.804 8.080 7.431 1.00 80.38 90 THR A C 1
ATOM 698 O O . THR A 1 90 ? -15.243 7.141 8.095 1.00 80.38 90 THR A O 1
ATOM 701 N N . THR A 1 91 ? -13.679 7.968 6.717 1.00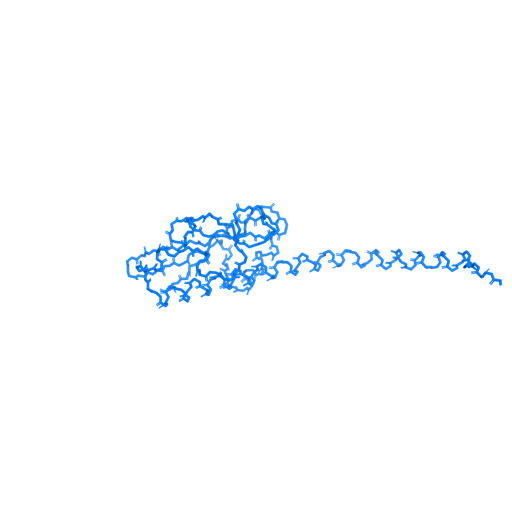 84.81 91 THR A N 1
ATOM 702 C CA . THR A 1 91 ? -12.920 6.713 6.621 1.00 84.81 91 THR A CA 1
ATOM 703 C C . THR A 1 91 ? -12.203 6.435 7.932 1.00 84.81 91 THR A C 1
ATOM 705 O O . THR A 1 91 ? -11.216 7.082 8.281 1.00 84.81 91 THR A O 1
ATOM 708 N N . LYS A 1 92 ? -12.740 5.465 8.669 1.00 87.88 92 LYS A N 1
ATOM 709 C CA . LYS A 1 92 ? -12.243 5.009 9.965 1.00 87.88 92 LYS A CA 1
ATOM 710 C C . LYS A 1 92 ? -11.889 3.535 9.880 1.00 87.88 92 LYS A C 1
ATOM 712 O O . LYS A 1 92 ? -12.622 2.759 9.263 1.00 87.88 92 LYS A O 1
ATOM 717 N N . VAL A 1 93 ? -10.832 3.142 10.587 1.00 86.75 93 VAL A N 1
ATOM 718 C CA . VAL A 1 93 ? -10.361 1.748 10.645 1.00 86.75 93 VAL A CA 1
ATOM 719 C C . VAL A 1 93 ? -11.446 0.803 11.184 1.00 86.75 93 VAL A C 1
ATOM 721 O O . VAL A 1 93 ? -11.610 -0.290 10.657 1.00 86.75 93 VAL A O 1
ATOM 724 N N . ASN A 1 94 ? -12.220 1.242 12.185 1.00 81.62 94 ASN A N 1
ATOM 725 C CA . ASN A 1 94 ? -13.174 0.404 12.932 1.00 81.62 94 ASN A CA 1
ATOM 726 C C . ASN A 1 94 ? -14.587 0.296 12.312 1.00 81.62 94 ASN A C 1
ATOM 728 O O . ASN A 1 94 ? -15.417 -0.462 12.795 1.00 81.62 94 ASN A O 1
ATOM 732 N N . ILE A 1 95 ? -14.921 1.106 11.299 1.00 78.50 95 ILE A N 1
ATOM 733 C CA . ILE A 1 95 ? -16.293 1.161 10.748 1.00 78.50 95 ILE A CA 1
ATOM 734 C C . ILE A 1 95 ? -16.274 0.846 9.257 1.00 78.50 95 ILE A C 1
ATOM 736 O O . ILE A 1 95 ? -16.845 -0.141 8.806 1.00 78.50 95 ILE A O 1
ATOM 740 N N . THR A 1 96 ? -15.600 1.693 8.486 1.00 81.88 96 THR A N 1
ATOM 741 C CA . THR A 1 96 ? -15.552 1.581 7.024 1.00 81.88 96 THR A CA 1
ATOM 742 C C . THR A 1 96 ? -14.466 0.594 6.585 1.00 81.88 96 THR A C 1
ATOM 744 O O . THR A 1 96 ? -14.602 -0.101 5.571 1.00 81.88 96 THR A O 1
ATOM 747 N N . GLY A 1 97 ? -13.394 0.512 7.378 1.00 86.19 97 GLY A N 1
ATOM 748 C CA . GLY A 1 97 ? -12.128 -0.075 6.972 1.00 86.19 97 GLY A CA 1
ATOM 749 C C . GLY A 1 97 ? -11.367 0.852 6.024 1.00 86.19 97 GLY A C 1
ATOM 750 O O . GLY A 1 97 ? -11.931 1.754 5.403 1.00 86.19 97 GLY A O 1
ATOM 751 N N . VAL A 1 98 ? -10.067 0.628 5.924 1.00 90.06 98 VAL A N 1
ATOM 752 C CA . VAL A 1 98 ? -9.137 1.406 5.108 1.00 90.06 98 VAL A CA 1
ATOM 753 C C . VAL A 1 98 ? -8.703 0.534 3.948 1.00 90.06 98 VAL A C 1
ATOM 755 O O . VAL A 1 98 ? -8.154 -0.538 4.168 1.00 90.06 98 VAL A O 1
ATOM 758 N N . THR A 1 99 ? -8.962 0.962 2.716 1.00 89.50 99 THR A N 1
ATOM 759 C CA . THR A 1 99 ? -8.519 0.216 1.530 1.00 89.50 99 THR A CA 1
ATOM 760 C C . THR A 1 99 ? -7.291 0.893 0.952 1.00 89.50 99 THR A C 1
ATOM 762 O O . THR A 1 99 ? -7.322 2.092 0.670 1.00 89.50 99 THR A O 1
ATOM 765 N N . TYR A 1 100 ? -6.226 0.120 0.790 1.00 89.44 100 TYR A N 1
ATOM 766 C CA . TYR A 1 100 ? -4.997 0.575 0.166 1.00 89.44 100 TYR A CA 1
ATOM 767 C C . TYR A 1 100 ? -4.968 0.137 -1.302 1.00 89.44 100 TYR A C 1
ATOM 769 O O . TYR A 1 100 ? -5.317 -1.001 -1.637 1.00 89.44 100 TYR A O 1
ATOM 777 N N . TYR A 1 101 ? -4.547 1.059 -2.161 1.00 87.94 101 TYR A N 1
ATOM 778 C CA . TYR A 1 101 ? -4.473 0.900 -3.603 1.00 87.94 101 TYR A CA 1
ATOM 779 C C . TYR A 1 101 ? -3.024 0.935 -4.074 1.00 87.94 101 TYR A C 1
ATOM 781 O O . TYR A 1 101 ? -2.216 1.705 -3.557 1.00 87.94 101 TYR A O 1
ATOM 789 N N . CYS A 1 102 ? -2.719 0.139 -5.091 1.00 86.62 102 CYS A N 1
ATOM 790 C CA . CYS A 1 102 ? -1.437 0.129 -5.783 1.00 86.62 102 CYS A CA 1
ATOM 791 C C . CYS A 1 102 ? -1.684 0.004 -7.288 1.00 86.62 102 CYS A C 1
ATOM 793 O O . CYS A 1 102 ? -2.488 -0.830 -7.699 1.00 86.62 102 CYS A O 1
ATOM 795 N N . ASN A 1 103 ? -1.037 0.842 -8.100 1.00 84.88 103 ASN A N 1
ATOM 796 C CA . ASN A 1 103 ? -1.330 1.014 -9.530 1.00 84.88 103 ASN A CA 1
ATOM 797 C C . ASN A 1 103 ? -2.838 1.131 -9.853 1.00 84.88 103 ASN A C 1
ATOM 799 O O . ASN A 1 103 ? -3.329 0.580 -10.834 1.00 84.88 103 ASN A O 1
ATOM 803 N N . GLY A 1 104 ? -3.599 1.831 -9.008 1.00 81.88 104 GLY A N 1
ATOM 804 C CA . GLY A 1 104 ? -5.044 2.020 -9.170 1.00 81.88 104 GLY A CA 1
ATOM 805 C C . GLY A 1 104 ? -5.908 0.815 -8.784 1.00 81.88 104 GLY A C 1
ATOM 806 O O . GLY A 1 104 ? -7.134 0.914 -8.836 1.00 81.88 104 GLY A O 1
ATOM 807 N N . GLU A 1 105 ? -5.314 -0.293 -8.342 1.00 83.44 105 GLU A N 1
ATOM 808 C CA . GLU A 1 105 ? -6.035 -1.489 -7.905 1.00 83.44 105 GLU A CA 1
ATOM 809 C C . GLU A 1 105 ? -6.076 -1.600 -6.384 1.00 83.44 105 GLU A C 1
ATOM 811 O O . GLU A 1 105 ? -5.076 -1.380 -5.704 1.00 83.44 105 GLU A O 1
ATOM 816 N N . ALA A 1 106 ? -7.232 -1.976 -5.832 1.00 85.31 106 ALA A N 1
ATOM 817 C CA . ALA A 1 106 ? -7.360 -2.265 -4.409 1.00 85.31 106 ALA A CA 1
ATOM 818 C C . ALA A 1 106 ? -6.635 -3.577 -4.081 1.00 85.31 106 ALA A C 1
ATOM 820 O O . ALA A 1 106 ? -7.064 -4.646 -4.512 1.00 85.31 106 ALA A O 1
ATOM 821 N N . ILE A 1 107 ? -5.557 -3.505 -3.298 1.00 84.25 107 ILE A N 1
ATOM 822 C CA . ILE A 1 107 ? -4.750 -4.689 -2.968 1.00 84.25 107 ILE A CA 1
ATOM 823 C C . ILE A 1 107 ? -5.097 -5.263 -1.595 1.00 84.25 107 ILE A C 1
ATOM 825 O O . ILE A 1 107 ? -5.183 -6.478 -1.440 1.00 84.25 107 ILE A O 1
ATOM 829 N N . VAL A 1 108 ? -5.342 -4.408 -0.598 1.00 87.38 108 VAL A N 1
ATOM 830 C CA . VAL A 1 108 ? -5.675 -4.835 0.765 1.00 87.38 108 VAL A CA 1
ATOM 831 C C . VAL A 1 108 ? -6.697 -3.907 1.400 1.00 87.38 108 VAL A C 1
ATOM 833 O O . VAL A 1 108 ? -6.729 -2.704 1.130 1.00 87.38 108 VAL A O 1
ATOM 836 N N . LYS A 1 109 ? -7.508 -4.461 2.297 1.00 88.69 109 LYS A N 1
ATOM 837 C CA . LYS A 1 109 ? -8.407 -3.708 3.165 1.00 88.69 109 LYS A CA 1
ATOM 838 C C . LYS A 1 109 ? -8.080 -4.002 4.623 1.00 88.69 109 LYS A C 1
ATOM 840 O O . LYS A 1 109 ? -8.156 -5.141 5.058 1.00 88.69 109 LYS A O 1
ATOM 845 N N . LEU A 1 110 ? -7.754 -2.970 5.387 1.00 90.62 110 LEU A N 1
ATOM 846 C CA . LEU A 1 110 ? -7.527 -3.042 6.822 1.00 90.62 110 LEU A CA 1
ATOM 847 C C . LEU A 1 110 ? -8.834 -2.730 7.553 1.00 90.62 110 LEU A C 1
ATOM 849 O O . LEU A 1 110 ? -9.398 -1.647 7.394 1.00 90.62 110 LEU A O 1
ATOM 853 N N . VAL A 1 111 ? -9.320 -3.667 8.354 1.00 88.88 111 VAL A N 1
ATOM 854 C CA . VAL A 1 111 ? -10.551 -3.533 9.133 1.00 88.88 111 VAL A CA 1
ATOM 855 C C . VAL A 1 111 ? -10.226 -3.813 10.584 1.00 88.88 111 VAL A C 1
ATOM 857 O O . VAL A 1 111 ? -9.772 -4.897 10.936 1.00 88.88 111 VAL A O 1
ATOM 860 N N . GLY A 1 112 ? -10.438 -2.823 11.435 1.00 88.75 112 GLY A N 1
ATOM 861 C CA . GLY A 1 112 ? -10.320 -3.015 12.867 1.00 88.75 112 GLY A CA 1
ATOM 862 C C . GLY A 1 112 ? -11.658 -3.395 13.480 1.00 88.75 112 GLY A C 1
ATOM 863 O O . GLY A 1 112 ? -12.701 -2.919 13.043 1.00 88.75 112 GLY A O 1
ATOM 864 N N . GLN A 1 113 ? -11.626 -4.256 14.487 1.00 87.38 113 GLN A N 1
ATOM 865 C CA . GLN A 1 113 ? -12.810 -4.688 15.206 1.00 87.38 113 GLN A CA 1
ATOM 866 C C . GLN A 1 113 ? -12.473 -4.891 16.678 1.00 87.38 113 GLN A C 1
ATOM 868 O O . GLN A 1 113 ? -11.502 -5.561 17.032 1.00 87.38 113 GLN A O 1
ATOM 873 N N . ARG A 1 114 ? -13.318 -4.348 17.556 1.00 86.12 114 ARG A N 1
ATOM 874 C CA . ARG A 1 114 ? -13.241 -4.628 18.990 1.00 86.12 114 ARG A CA 1
ATOM 875 C C . ARG A 1 114 ? -13.967 -5.930 19.319 1.00 86.12 114 ARG A C 1
ATOM 877 O O . ARG A 1 114 ? -15.132 -6.093 18.963 1.00 86.12 114 ARG A O 1
ATOM 884 N N . SER A 1 115 ? -13.294 -6.821 20.041 1.00 82.44 115 SER A N 1
ATOM 885 C CA . SER A 1 115 ? -13.837 -8.081 20.551 1.00 82.44 115 SER A CA 1
ATOM 886 C C . SER A 1 115 ? -13.644 -8.133 22.067 1.00 82.44 115 SER A C 1
ATOM 888 O O . SER A 1 115 ? -12.632 -8.619 22.565 1.00 82.44 115 SER A O 1
ATOM 890 N N . GLY A 1 116 ? -14.612 -7.602 22.816 1.00 83.44 116 GLY A N 1
ATOM 891 C CA . GLY A 1 116 ? -14.498 -7.469 24.272 1.00 83.44 116 GLY A CA 1
ATOM 892 C C . GLY A 1 116 ? -13.544 -6.339 24.667 1.00 83.44 116 GLY A C 1
ATOM 893 O O . GLY A 1 116 ? -13.794 -5.179 24.333 1.00 83.44 116 GLY A O 1
ATOM 894 N N . GLU A 1 117 ? -12.475 -6.656 25.397 1.00 79.62 117 GLU A N 1
ATOM 895 C CA . GLU A 1 117 ? -11.401 -5.703 25.734 1.00 79.62 117 GLU A CA 1
ATOM 896 C C . GLU A 1 117 ? -10.309 -5.631 24.663 1.00 79.62 117 GLU A C 1
ATOM 898 O O . GLU A 1 117 ? -9.626 -4.615 24.559 1.00 79.62 117 GLU A O 1
ATOM 903 N N . ASP A 1 118 ? -10.208 -6.659 23.822 1.00 81.38 118 ASP A N 1
ATOM 904 C CA . ASP A 1 118 ? -9.198 -6.742 22.776 1.00 81.38 118 ASP A CA 1
ATOM 905 C C . ASP A 1 118 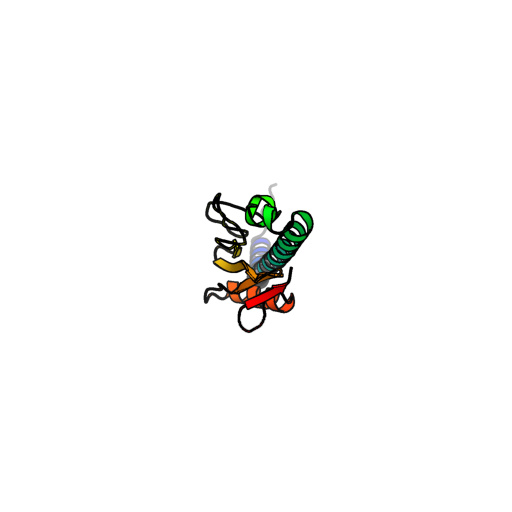? -9.629 -5.979 21.518 1.00 81.38 118 ASP A C 1
ATOM 907 O O . ASP A 1 118 ? -10.809 -5.970 21.135 1.00 81.38 118 ASP A O 1
ATOM 911 N N . TYR A 1 119 ? -8.657 -5.385 20.828 1.00 84.00 119 TYR A N 1
ATOM 912 C CA . TYR A 1 119 ? -8.854 -4.792 19.513 1.00 84.00 119 TYR A CA 1
ATOM 913 C C . TYR A 1 119 ? -8.036 -5.558 18.475 1.00 84.00 119 TYR A C 1
ATOM 915 O O . TYR A 1 119 ? -6.826 -5.715 18.608 1.00 84.00 119 TYR A O 1
ATOM 923 N N . ASN A 1 120 ? -8.709 -6.057 17.442 1.00 87.56 120 ASN A N 1
ATOM 924 C CA . ASN A 1 120 ? -8.089 -6.840 16.384 1.00 87.56 120 ASN A CA 1
ATOM 925 C C . ASN A 1 120 ? -8.098 -6.041 15.085 1.00 87.56 120 ASN A C 1
ATOM 927 O O . ASN A 1 120 ? -9.151 -5.588 14.639 1.00 87.56 120 ASN A O 1
ATOM 931 N N . LEU A 1 121 ? -6.937 -5.905 14.455 1.00 89.06 121 LEU A N 1
ATOM 932 C CA . LEU A 1 121 ? -6.798 -5.389 13.101 1.00 89.06 121 LEU A CA 1
ATOM 933 C C . LEU A 1 121 ? -6.698 -6.564 12.126 1.00 89.06 121 LEU A C 1
ATOM 935 O O . LEU A 1 121 ? -5.751 -7.345 12.174 1.00 89.06 121 LEU A O 1
ATOM 939 N N . THR A 1 122 ? -7.679 -6.679 11.243 1.00 86.44 122 THR A N 1
ATOM 940 C CA . THR A 1 122 ? -7.741 -7.687 10.184 1.00 86.44 122 THR A CA 1
ATOM 941 C C . THR A 1 122 ? -7.293 -7.057 8.875 1.00 86.44 122 THR A C 1
ATOM 943 O O . THR A 1 122 ? -7.821 -6.022 8.476 1.00 86.44 122 THR A O 1
ATOM 946 N N . ILE A 1 123 ? -6.332 -7.668 8.193 1.00 87.31 123 ILE A N 1
ATOM 947 C CA . ILE A 1 123 ? -5.933 -7.276 6.841 1.00 87.31 123 ILE A CA 1
ATOM 948 C C . ILE A 1 123 ? -6.578 -8.287 5.907 1.00 87.31 123 ILE A C 1
ATOM 950 O O . ILE A 1 123 ? -6.211 -9.455 5.946 1.00 87.31 123 ILE A O 1
ATOM 954 N N . GLU A 1 124 ? -7.541 -7.848 5.107 1.00 84.00 124 GLU A N 1
ATOM 955 C CA . GLU A 1 124 ? -8.200 -8.632 4.066 1.00 84.00 124 GLU A CA 1
ATOM 956 C C . GLU A 1 124 ? -7.510 -8.408 2.718 1.00 84.00 124 GLU A C 1
ATOM 958 O O . GLU A 1 124 ? -7.281 -7.271 2.303 1.00 84.00 124 GLU A O 1
ATOM 963 N N . ASP A 1 125 ? -7.253 -9.492 2.000 1.00 81.50 125 ASP A N 1
ATOM 964 C CA . ASP A 1 125 ? -6.869 -9.471 0.595 1.00 81.50 125 ASP A CA 1
ATOM 965 C C . ASP A 1 125 ? -8.064 -9.006 -0.266 1.00 81.50 125 ASP A C 1
ATOM 967 O O . ASP A 1 125 ? -9.187 -9.510 -0.136 1.00 81.50 125 ASP A O 1
ATOM 971 N N . LYS A 1 126 ? -7.841 -8.006 -1.125 1.00 76.69 126 LYS A N 1
ATOM 972 C CA . LYS A 1 126 ? -8.829 -7.508 -2.103 1.00 76.69 126 LYS A CA 1
ATOM 973 C C . LYS A 1 126 ? -8.399 -7.733 -3.547 1.00 76.69 126 LYS A C 1
ATOM 975 O O . LYS A 1 126 ? -9.098 -7.274 -4.448 1.00 76.69 126 LYS A O 1
ATOM 980 N N . MET A 1 127 ? -7.293 -8.442 -3.761 1.00 68.56 127 MET A N 1
ATOM 981 C CA . MET A 1 127 ? -6.595 -8.470 -5.035 1.00 68.56 127 MET A CA 1
ATOM 982 C C . MET A 1 127 ? -7.502 -8.916 -6.182 1.00 68.56 127 MET A C 1
ATOM 984 O O . MET A 1 127 ? -7.968 -10.062 -6.194 1.00 68.56 127 MET A O 1
ATOM 988 N N . PRO A 1 128 ? -7.744 -8.042 -7.173 1.00 62.75 128 PRO A N 1
ATOM 989 C CA . PRO A 1 128 ? -8.320 -8.478 -8.431 1.00 62.75 128 PRO A CA 1
ATOM 990 C C . PRO A 1 128 ? -7.357 -9.452 -9.134 1.00 62.75 128 PRO A C 1
ATOM 992 O O . PRO A 1 128 ? -6.150 -9.461 -8.893 1.00 62.75 128 PRO A O 1
ATOM 995 N N . LEU A 1 129 ? -7.900 -10.297 -10.014 1.00 56.34 129 LEU A N 1
ATOM 996 C CA . LEU A 1 129 ? -7.154 -11.260 -10.836 1.00 56.34 129 LEU A CA 1
ATOM 997 C C . LEU A 1 129 ? -6.333 -10.544 -11.938 1.00 56.34 129 LEU A C 1
ATOM 999 O O . LEU A 1 129 ? -6.592 -10.750 -13.121 1.00 56.34 129 LEU A O 1
ATOM 1003 N N . ASN A 1 130 ? -5.369 -9.692 -11.574 1.00 65.12 130 ASN A N 1
ATOM 1004 C CA . ASN A 1 130 ? -4.449 -9.018 -12.502 1.00 65.12 130 ASN A CA 1
ATOM 1005 C C . ASN A 1 130 ? -2.974 -9.358 -12.159 1.00 65.12 130 ASN A C 1
ATOM 1007 O O . ASN A 1 130 ? -2.622 -9.377 -10.976 1.00 65.12 130 ASN A O 1
ATOM 1011 N N . PRO A 1 131 ? -2.092 -9.656 -13.141 1.00 62.75 131 PRO A N 1
ATOM 1012 C CA . PRO A 1 131 ? -0.665 -9.941 -12.928 1.00 62.75 131 PRO A CA 1
ATOM 1013 C C . PRO A 1 131 ? 0.119 -8.960 -12.035 1.00 62.75 131 PRO A C 1
ATOM 1015 O O . PRO A 1 131 ? 0.995 -9.411 -11.294 1.00 62.75 131 PRO A O 1
ATOM 1018 N N . ASP A 1 132 ? -0.189 -7.661 -12.045 1.00 63.44 132 ASP A N 1
ATOM 1019 C CA . ASP A 1 132 ? 0.542 -6.662 -11.242 1.00 63.44 132 ASP A CA 1
ATOM 1020 C C . ASP A 1 132 ? 0.211 -6.753 -9.738 1.00 63.44 132 ASP A C 1
ATOM 1022 O O . ASP A 1 132 ? 1.087 -6.616 -8.874 1.00 63.44 132 ASP A O 1
ATOM 1026 N N . ALA A 1 133 ? -1.037 -7.098 -9.403 1.00 63.06 133 ALA A N 1
ATOM 1027 C CA . ALA A 1 133 ? -1.462 -7.361 -8.030 1.00 63.06 133 ALA A CA 1
ATOM 1028 C C . ALA A 1 133 ? -0.768 -8.603 -7.436 1.00 63.06 133 ALA A C 1
ATOM 1030 O O . ALA A 1 133 ? -0.496 -8.652 -6.233 1.00 63.06 133 ALA A O 1
ATOM 1031 N N . PHE A 1 134 ? -0.399 -9.584 -8.269 1.00 67.25 134 PHE A N 1
ATOM 1032 C CA . PHE A 1 134 ? 0.254 -10.820 -7.824 1.00 67.25 134 PHE A CA 1
ATOM 1033 C C . PHE A 1 134 ? 1.674 -10.593 -7.279 1.00 67.25 134 PHE A C 1
ATOM 1035 O O . PHE A 1 134 ? 2.041 -11.169 -6.254 1.00 67.25 134 PHE A O 1
ATOM 1042 N N . GLN A 1 135 ? 2.475 -9.722 -7.905 1.00 73.00 135 GLN A N 1
ATOM 1043 C CA . GLN A 1 135 ? 3.825 -9.412 -7.404 1.00 73.00 135 GLN A CA 1
ATOM 1044 C C . GLN A 1 135 ? 3.770 -8.708 -6.043 1.00 73.00 135 GLN A C 1
ATOM 1046 O O . GLN A 1 135 ? 4.549 -9.009 -5.136 1.00 73.00 135 GLN A O 1
ATOM 1051 N N . THR A 1 136 ? 2.799 -7.810 -5.877 1.00 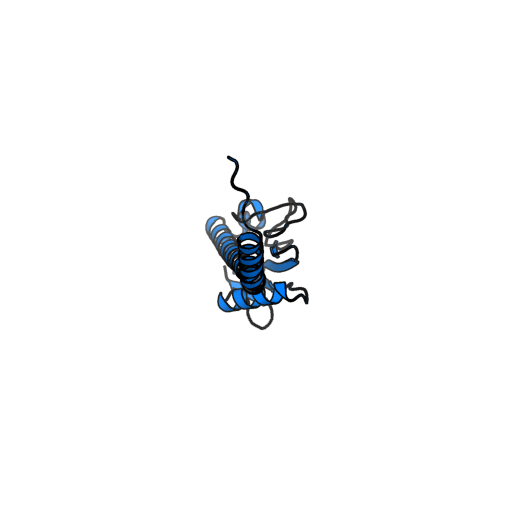70.88 136 THR A N 1
ATOM 1052 C CA . THR A 1 136 ? 2.558 -7.122 -4.606 1.00 70.88 136 THR A CA 1
ATOM 1053 C C . THR A 1 136 ? 2.089 -8.100 -3.526 1.00 70.88 136 THR A C 1
ATOM 1055 O O . THR A 1 136 ? 2.542 -8.011 -2.386 1.00 70.88 136 THR A O 1
ATOM 1058 N N . LYS A 1 137 ? 1.274 -9.103 -3.886 1.00 70.38 137 LYS A N 1
ATOM 1059 C CA . LYS A 1 137 ? 0.889 -10.212 -2.995 1.00 70.38 137 LYS A CA 1
ATOM 1060 C C . LYS A 1 137 ? 2.083 -10.960 -2.453 1.00 70.38 137 LYS A C 1
ATOM 1062 O O . LYS A 1 137 ? 2.180 -11.151 -1.244 1.00 70.38 137 LYS A O 1
ATOM 1067 N N . GLN A 1 138 ? 2.985 -11.363 -3.342 1.00 74.06 138 GLN A N 1
ATOM 1068 C CA . GLN A 1 138 ? 4.154 -12.123 -2.936 1.00 74.06 138 GLN A CA 1
ATOM 1069 C C . GLN A 1 138 ? 5.002 -11.313 -1.955 1.00 74.06 138 GLN A C 1
ATOM 1071 O O . GLN A 1 138 ? 5.350 -11.821 -0.897 1.00 74.06 138 GLN A O 1
ATOM 1076 N N . LYS A 1 139 ? 5.213 -10.018 -2.220 1.00 79.31 139 LYS A N 1
ATOM 1077 C CA . LYS A 1 139 ? 5.946 -9.143 -1.296 1.00 79.31 139 LYS A CA 1
ATOM 1078 C C . LYS A 1 139 ? 5.259 -8.959 0.054 1.00 79.31 139 LYS A C 1
ATOM 1080 O O . LYS A 1 139 ? 5.932 -8.979 1.078 1.00 79.31 139 LYS A O 1
ATOM 1085 N N . LEU A 1 140 ? 3.937 -8.805 0.079 1.00 74.25 140 LEU A N 1
ATOM 1086 C CA . LEU A 1 140 ? 3.176 -8.718 1.328 1.00 74.25 140 LEU A CA 1
ATOM 1087 C C . LEU A 1 140 ? 3.237 -10.026 2.133 1.00 74.25 140 LEU A C 1
ATOM 1089 O O . LEU A 1 140 ? 3.271 -9.982 3.362 1.00 74.25 140 LEU A O 1
ATOM 1093 N N . ILE A 1 141 ? 3.270 -11.183 1.468 1.00 75.88 141 ILE A N 1
ATOM 1094 C CA . ILE A 1 141 ? 3.479 -12.487 2.116 1.00 75.88 141 ILE A CA 1
ATOM 1095 C C . ILE A 1 141 ? 4.914 -12.596 2.648 1.00 75.88 141 ILE A C 1
ATOM 1097 O O . ILE A 1 141 ? 5.101 -12.986 3.799 1.00 75.88 141 ILE A O 1
ATOM 1101 N N . ASP A 1 142 ? 5.915 -12.192 1.862 1.00 78.50 142 ASP A N 1
ATOM 1102 C CA . ASP A 1 142 ? 7.328 -12.208 2.262 1.00 78.50 142 ASP A CA 1
ATOM 1103 C C . ASP A 1 142 ? 7.583 -11.293 3.473 1.00 78.50 142 ASP A C 1
ATOM 1105 O O . ASP A 1 142 ? 8.360 -11.624 4.367 1.00 78.50 142 ASP A O 1
ATOM 1109 N N . GLN A 1 143 ? 6.873 -10.164 3.546 1.00 78.31 143 GLN A N 1
ATOM 1110 C CA . GLN A 1 143 ? 6.878 -9.249 4.692 1.00 78.31 143 GLN A CA 1
ATOM 1111 C C . GLN A 1 143 ? 5.980 -9.711 5.850 1.00 78.31 143 GLN A C 1
ATOM 1113 O O . GLN A 1 143 ? 5.853 -9.010 6.854 1.00 78.31 143 GLN A O 1
ATOM 1118 N N . ASN A 1 144 ? 5.361 -10.891 5.743 1.00 74.81 144 ASN A N 1
ATOM 1119 C CA . ASN A 1 144 ? 4.462 -11.457 6.743 1.00 74.81 144 ASN A CA 1
ATOM 1120 C C . ASN A 1 144 ? 3.298 -10.508 7.093 1.00 74.81 144 ASN A C 1
ATOM 1122 O O . ASN A 1 144 ? 2.861 -10.441 8.241 1.00 74.81 144 ASN A O 1
ATOM 1126 N N . ILE A 1 145 ? 2.806 -9.747 6.118 1.00 75.12 145 ILE A N 1
ATOM 1127 C CA . ILE A 1 145 ? 1.633 -8.874 6.246 1.00 75.12 145 ILE A CA 1
ATOM 1128 C C . ILE A 1 145 ? 0.356 -9.638 5.884 1.00 75.12 145 ILE A C 1
ATOM 1130 O O . ILE A 1 145 ? -0.681 -9.476 6.525 1.00 75.12 145 ILE A O 1
ATOM 1134 N N . LEU A 1 146 ? 0.452 -10.536 4.903 1.00 74.56 146 LEU A N 1
ATOM 1135 C CA . LEU A 1 146 ? -0.611 -11.457 4.515 1.00 74.56 146 LEU A CA 1
ATOM 1136 C C . LEU A 1 146 ? -0.188 -12.904 4.770 1.00 74.56 146 LEU A C 1
ATOM 1138 O O . LEU A 1 146 ? 0.991 -13.248 4.728 1.00 74.56 146 LEU A O 1
ATOM 1142 N N . VAL A 1 147 ? -1.176 -13.763 5.007 1.00 70.25 147 VAL A N 1
ATOM 1143 C CA . VAL A 1 147 ? -1.001 -15.221 5.015 1.00 70.25 147 VAL A CA 1
ATOM 1144 C C . VAL A 1 147 ? -1.555 -15.774 3.702 1.00 70.25 147 VAL A C 1
ATOM 1146 O O . VAL A 1 147 ? -2.455 -15.172 3.117 1.00 70.25 147 VAL A O 1
ATOM 1149 N N . ASN A 1 148 ? -1.069 -16.935 3.250 1.00 58.22 148 ASN A N 1
ATOM 1150 C CA . ASN A 1 148 ? -1.467 -17.558 1.974 1.00 58.22 148 ASN A CA 1
ATOM 1151 C C . ASN A 1 148 ? -2.999 -17.684 1.762 1.00 58.22 148 ASN A C 1
ATOM 1153 O O . ASN A 1 148 ? -3.446 -17.706 0.621 1.00 58.22 148 ASN A O 1
ATOM 1157 N N . ASN A 1 149 ? -3.801 -17.691 2.840 1.00 57.88 149 ASN A N 1
ATOM 1158 C CA . ASN A 1 149 ? -5.272 -17.747 2.809 1.00 57.88 149 ASN A CA 1
ATOM 1159 C C . ASN A 1 149 ? -5.991 -16.380 2.891 1.00 57.88 149 ASN A C 1
ATOM 1161 O O . ASN A 1 149 ? -7.184 -16.330 3.178 1.00 57.88 149 ASN A O 1
ATOM 1165 N N . GLY A 1 150 ? -5.303 -15.272 2.610 1.00 64.88 150 GLY A N 1
ATOM 1166 C CA . GLY A 1 150 ? -5.953 -14.007 2.243 1.00 64.88 150 GLY A CA 1
ATOM 1167 C C . GLY A 1 150 ? -6.410 -13.110 3.395 1.00 64.88 150 GLY A C 1
ATOM 1168 O O . GLY A 1 150 ? -6.947 -12.040 3.131 1.00 64.88 150 GLY A O 1
ATOM 1169 N N . PHE A 1 151 ? -6.184 -13.477 4.658 1.00 69.19 151 PHE A N 1
ATOM 1170 C CA . PHE A 1 151 ? -6.340 -12.531 5.763 1.00 69.19 151 PHE A CA 1
ATOM 1171 C C . PHE A 1 151 ? -5.397 -12.805 6.930 1.00 69.19 151 PHE A C 1
ATOM 1173 O O . PHE A 1 151 ? -5.054 -13.955 7.211 1.00 69.19 151 PHE A O 1
ATOM 1180 N N . LYS A 1 152 ? -4.972 -11.737 7.614 1.00 78.81 152 LYS A N 1
ATOM 1181 C CA . LYS A 1 152 ? -4.140 -11.808 8.821 1.00 78.81 152 LYS A CA 1
ATOM 1182 C C . LYS A 1 152 ? -4.714 -10.930 9.925 1.00 78.81 152 LYS A C 1
ATOM 1184 O O . LYS A 1 152 ? -5.069 -9.783 9.674 1.00 78.81 152 LYS A O 1
ATOM 1189 N N . ASN A 1 153 ? -4.754 -11.468 11.142 1.00 80.06 153 ASN A N 1
ATOM 1190 C CA . ASN A 1 153 ? -5.215 -10.754 12.327 1.00 80.06 153 ASN A CA 1
ATOM 1191 C C . ASN A 1 153 ? -4.023 -10.309 13.173 1.00 80.06 153 ASN A C 1
ATOM 1193 O O . ASN A 1 153 ? -3.136 -11.108 13.479 1.00 80.06 153 ASN A O 1
ATOM 1197 N N . TYR A 1 154 ? -4.045 -9.050 13.588 1.00 79.00 154 TYR A N 1
ATOM 1198 C CA . TYR A 1 154 ? -3.114 -8.459 14.535 1.00 79.00 154 TYR A CA 1
ATOM 1199 C C . TYR A 1 154 ? -3.893 -8.073 15.780 1.00 79.00 154 TYR A C 1
ATOM 1201 O O . TYR A 1 154 ? -4.849 -7.304 15.695 1.00 79.00 154 TYR A O 1
ATOM 1209 N N . LYS A 1 155 ? -3.489 -8.608 16.929 1.00 81.00 155 LYS A N 1
ATOM 1210 C CA . LYS A 1 155 ? -4.000 -8.158 18.220 1.00 81.00 155 LYS A CA 1
ATOM 1211 C C . LYS A 1 155 ? -3.234 -6.894 18.617 1.00 81.00 155 LYS A C 1
ATOM 1213 O O . LYS A 1 155 ? -2.002 -6.922 18.614 1.00 81.00 155 LYS A O 1
ATOM 1218 N N . LEU A 1 156 ? -3.965 -5.815 18.881 1.00 80.44 156 LEU A N 1
ATOM 1219 C CA . LEU A 1 156 ? -3.448 -4.499 19.265 1.00 80.44 156 LEU A CA 1
ATOM 1220 C C . LEU A 1 156 ? -3.653 -4.230 20.756 1.00 80.44 156 LEU A C 1
ATOM 1222 O O . LEU A 1 156 ? -4.667 -4.711 21.315 1.00 80.44 156 LEU A O 1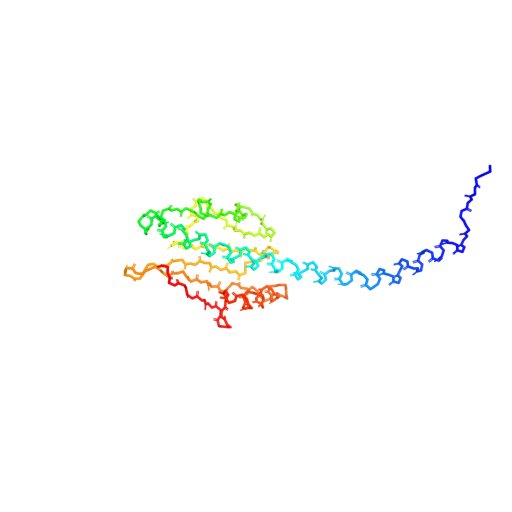
#

Foldseek 3Di:
DDDDDDPVVVVVVVVVCVVCCVPVVVVVVVVVLLVLLVVQLVQLVQLVVQLVVLCVVPPDVVLQQDASVRRHPWDEDCDQDQWTWHDDPRHHQAPNFIFTDHRRHGAWTWHWHDDPRKIKIKIFGPDDPDPSSVSSVVSNVVVVVDDPVGMDIDID